Protein AF-A0A972ES94-F1 (afdb_monomer)

Structure (mmCIF, N/CA/C/O backbone):
data_AF-A0A972ES94-F1
#
_entry.id   AF-A0A972ES94-F1
#
loop_
_atom_site.group_PDB
_atom_site.id
_atom_site.type_symbol
_atom_site.label_atom_id
_atom_site.label_alt_id
_atom_site.label_comp_id
_atom_site.label_asym_id
_atom_site.label_entity_id
_atom_site.label_seq_id
_atom_site.pdbx_PDB_ins_code
_atom_site.Cartn_x
_atom_site.Cartn_y
_atom_site.Cartn_z
_atom_site.occupancy
_atom_site.B_iso_or_equiv
_atom_site.auth_seq_id
_atom_site.auth_comp_id
_atom_site.auth_asym_id
_atom_site.auth_atom_id
_atom_site.pdbx_PDB_model_num
ATOM 1 N N . MET A 1 1 ? 42.081 -30.904 17.951 1.00 58.00 1 MET A N 1
ATOM 2 C CA . MET A 1 1 ? 42.153 -30.160 19.233 1.00 58.00 1 MET A CA 1
ATOM 3 C C . MET A 1 1 ? 42.363 -28.646 19.091 1.00 58.00 1 MET A C 1
ATOM 5 O O . MET A 1 1 ? 41.935 -27.927 19.975 1.00 58.00 1 MET A O 1
ATOM 9 N N . LYS A 1 2 ? 42.920 -28.115 17.986 1.00 55.53 2 LYS A N 1
ATOM 10 C CA . LYS A 1 2 ? 43.042 -26.652 17.776 1.00 55.53 2 LYS A CA 1
ATOM 11 C C . LYS A 1 2 ? 41.685 -25.946 17.561 1.00 55.53 2 LYS A C 1
ATOM 13 O O . LYS A 1 2 ? 41.454 -24.886 18.117 1.00 55.53 2 LYS A O 1
ATOM 18 N N . LYS A 1 3 ? 40.761 -26.567 16.816 1.00 62.16 3 LYS A N 1
ATOM 19 C CA . LYS A 1 3 ? 39.427 -25.998 16.523 1.00 62.16 3 LYS A CA 1
ATOM 20 C C . LYS A 1 3 ? 38.473 -26.001 17.729 1.00 62.16 3 LYS A C 1
ATOM 22 O O . LYS A 1 3 ? 37.659 -25.100 17.846 1.00 62.16 3 LYS A O 1
ATOM 27 N N . LEU A 1 4 ? 38.635 -26.950 18.658 1.00 60.00 4 LEU A N 1
ATOM 28 C CA . LEU A 1 4 ? 37.894 -26.971 19.929 1.00 60.00 4 LEU A CA 1
ATOM 29 C C . LEU A 1 4 ? 38.381 -25.857 20.879 1.00 60.00 4 LEU A C 1
ATOM 31 O O . LEU A 1 4 ? 37.584 -25.229 21.564 1.00 60.00 4 LEU A O 1
ATOM 35 N N . PHE A 1 5 ? 39.687 -25.565 20.854 1.00 62.06 5 PHE A N 1
ATOM 36 C CA . PHE A 1 5 ? 40.304 -24.487 21.635 1.00 62.06 5 PHE A CA 1
ATOM 37 C C . PHE A 1 5 ? 39.894 -23.090 21.133 1.00 62.06 5 PHE A C 1
ATOM 39 O O . PHE A 1 5 ? 39.701 -22.178 21.926 1.00 62.06 5 PHE A O 1
ATOM 46 N N . VAL A 1 6 ? 39.696 -22.932 19.818 1.00 65.94 6 VAL A N 1
ATOM 47 C CA . VAL A 1 6 ? 39.238 -21.671 19.201 1.00 65.94 6 VAL A CA 1
ATOM 48 C C . VAL A 1 6 ? 37.769 -21.365 19.534 1.00 65.94 6 VAL A C 1
ATOM 50 O O . VAL A 1 6 ? 37.435 -20.209 19.771 1.00 65.94 6 VAL A O 1
ATOM 53 N N . VAL A 1 7 ? 36.908 -22.384 19.635 1.00 66.06 7 VAL A N 1
ATOM 54 C CA . VAL A 1 7 ? 35.495 -22.216 20.038 1.00 66.06 7 VAL A CA 1
ATOM 55 C C . VAL A 1 7 ? 35.369 -21.889 21.532 1.00 66.06 7 VAL A C 1
ATOM 57 O O . VAL A 1 7 ? 34.548 -21.059 21.911 1.00 66.06 7 VAL A O 1
ATOM 60 N N . LEU A 1 8 ? 36.233 -22.465 22.375 1.00 64.44 8 LEU A N 1
ATOM 61 C CA . LEU A 1 8 ? 36.262 -22.185 23.814 1.00 64.44 8 LEU A CA 1
ATOM 62 C C . LEU A 1 8 ? 36.805 -20.777 24.127 1.00 64.44 8 LEU A C 1
ATOM 64 O O . LEU A 1 8 ? 36.308 -20.123 25.035 1.00 64.44 8 LEU A O 1
ATOM 68 N N . ILE A 1 9 ? 37.757 -20.268 23.337 1.00 64.50 9 ILE A N 1
ATOM 69 C CA . ILE A 1 9 ? 38.274 -18.896 23.480 1.00 64.50 9 ILE A CA 1
ATOM 70 C C . ILE A 1 9 ? 37.259 -17.848 23.000 1.00 64.50 9 ILE A C 1
ATOM 72 O O . ILE A 1 9 ? 37.139 -16.799 23.626 1.00 64.50 9 ILE A O 1
ATOM 76 N N . MET A 1 10 ? 36.481 -18.118 21.946 1.00 61.97 10 MET A N 1
ATOM 77 C CA . MET A 1 10 ? 35.502 -17.141 21.452 1.00 61.97 10 MET A CA 1
ATOM 78 C C . MET A 1 10 ? 34.253 -17.021 22.351 1.00 61.97 10 MET A C 1
ATOM 80 O O . MET A 1 10 ? 33.645 -15.956 22.410 1.00 61.97 10 MET A O 1
ATOM 84 N N . GLY A 1 11 ? 33.907 -18.074 23.103 1.00 61.69 11 GLY A N 1
ATOM 85 C CA . GLY A 1 11 ? 32.801 -18.058 24.071 1.00 61.69 11 GLY A CA 1
ATOM 86 C C . GLY A 1 11 ? 33.103 -17.331 25.391 1.00 61.69 11 GLY A C 1
ATOM 87 O O . GLY A 1 11 ? 32.177 -16.872 26.050 1.00 61.69 11 GLY A O 1
ATOM 88 N N . VAL A 1 12 ? 34.380 -17.182 25.766 1.00 65.00 12 VAL A N 1
ATOM 89 C CA . VAL A 1 12 ? 34.806 -16.489 27.004 1.00 65.00 12 VAL A CA 1
ATOM 90 C C . VAL A 1 12 ? 34.897 -14.966 26.817 1.00 65.00 12 VAL A C 1
ATOM 92 O O . VAL A 1 12 ? 34.787 -14.214 27.779 1.00 65.00 12 VAL A O 1
ATOM 95 N N . ILE A 1 13 ? 35.047 -14.483 25.580 1.00 61.31 13 ILE A N 1
ATOM 96 C CA . ILE A 1 13 ? 35.189 -13.045 25.284 1.00 61.31 13 ILE A CA 1
ATOM 97 C C . ILE A 1 13 ? 33.828 -12.315 25.306 1.00 61.31 13 ILE A C 1
ATOM 99 O O . ILE A 1 13 ? 33.781 -11.109 25.527 1.00 61.31 13 ILE A O 1
ATOM 103 N N . VAL A 1 14 ? 32.708 -13.035 25.159 1.00 60.69 14 VAL A N 1
ATOM 104 C CA . VAL A 1 14 ? 31.346 -12.455 25.129 1.00 60.69 14 VAL A CA 1
ATOM 105 C C . VAL A 1 14 ? 30.764 -12.210 26.537 1.00 60.69 14 VAL A C 1
ATOM 107 O O . VAL A 1 14 ? 29.750 -11.534 26.676 1.00 60.69 14 VAL A O 1
ATOM 110 N N . SER A 1 15 ? 31.418 -12.684 27.602 1.00 59.19 15 SER A N 1
ATOM 111 C CA . SER A 1 15 ? 30.902 -12.634 28.982 1.00 59.19 15 SER A CA 1
ATOM 112 C C . SER A 1 15 ? 31.547 -11.579 29.900 1.00 59.19 15 SER A C 1
ATOM 114 O O . SER A 1 15 ? 31.202 -11.533 31.077 1.00 59.19 15 SER A O 1
ATOM 116 N N . LEU A 1 16 ? 32.439 -10.708 29.400 1.00 58.81 16 LEU A N 1
ATOM 117 C CA . LEU A 1 16 ? 33.129 -9.683 30.214 1.00 58.81 16 LEU A CA 1
ATOM 118 C C . LEU A 1 16 ? 32.730 -8.219 29.941 1.00 58.81 16 LEU A C 1
ATOM 120 O O . LEU A 1 16 ? 33.357 -7.310 30.479 1.00 58.81 16 LEU A O 1
ATOM 124 N N . THR A 1 17 ? 31.670 -7.945 29.178 1.00 66.06 17 THR A N 1
ATOM 125 C CA . THR A 1 17 ? 31.140 -6.571 29.038 1.00 66.06 17 THR A CA 1
ATOM 126 C C . THR A 1 17 ? 29.884 -6.385 29.887 1.00 66.06 17 THR A C 1
ATOM 128 O O . THR A 1 17 ? 28.803 -6.098 29.387 1.00 66.06 17 THR A O 1
ATOM 131 N N . GLY A 1 18 ? 30.043 -6.588 31.196 1.00 48.28 18 GLY A N 1
ATOM 132 C CA . GLY A 1 18 ? 29.069 -6.229 32.221 1.00 48.28 18 GLY A CA 1
ATOM 133 C C . GLY A 1 18 ? 29.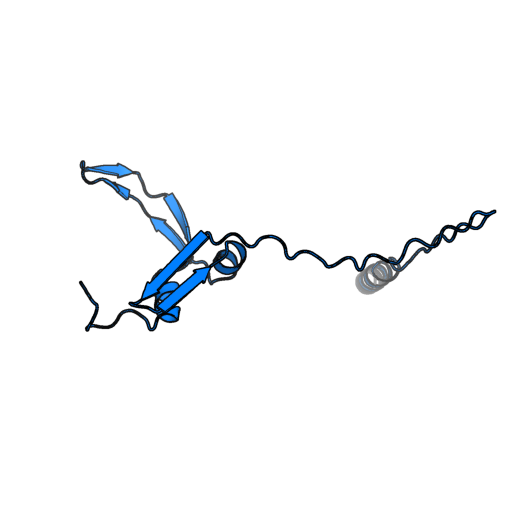689 -5.233 33.201 1.00 48.28 18 GLY A C 1
ATOM 134 O O . GLY A 1 18 ? 30.720 -5.529 33.790 1.00 48.28 18 GLY A O 1
ATOM 135 N N . CYS A 1 19 ? 29.046 -4.070 33.333 1.00 50.16 19 CYS A N 1
ATOM 136 C CA . CYS A 1 19 ? 29.159 -3.053 34.387 1.00 50.16 19 CYS A CA 1
ATOM 137 C C . CYS A 1 19 ? 30.556 -2.657 34.900 1.00 50.16 19 CYS A C 1
ATOM 139 O O . CYS A 1 19 ? 31.152 -3.346 35.722 1.00 50.16 19 CYS A O 1
ATOM 141 N N . SER A 1 20 ? 30.970 -1.424 34.588 1.00 51.44 20 SER A N 1
ATOM 142 C CA . SER A 1 20 ? 31.808 -0.654 35.512 1.00 51.44 20 SER A CA 1
ATOM 143 C C . SER A 1 20 ? 31.042 0.582 35.972 1.00 51.44 20 SER A C 1
ATOM 145 O O . SER A 1 20 ? 30.885 1.560 35.242 1.00 51.44 20 SER A O 1
ATOM 147 N N . THR A 1 21 ? 30.514 0.477 37.188 1.00 45.22 21 THR A N 1
ATOM 148 C CA . THR A 1 21 ? 30.057 1.587 38.020 1.00 45.22 21 THR A CA 1
ATOM 149 C C . THR A 1 21 ? 31.282 2.388 38.456 1.00 45.22 21 THR A C 1
ATOM 151 O O . THR A 1 21 ? 32.172 1.844 39.105 1.00 45.22 21 THR A O 1
ATOM 154 N N . ALA A 1 22 ? 31.304 3.685 38.153 1.00 47.47 22 ALA A N 1
ATOM 155 C CA . ALA A 1 22 ? 32.173 4.643 38.826 1.00 47.47 22 ALA A CA 1
ATOM 156 C C . ALA A 1 22 ? 31.298 5.541 39.709 1.00 47.47 22 ALA A C 1
ATOM 158 O O . ALA A 1 22 ? 30.634 6.455 39.227 1.00 47.47 22 ALA A O 1
ATOM 159 N N . VAL A 1 23 ? 31.272 5.222 41.005 1.00 46.19 23 VAL A N 1
ATOM 160 C CA . VAL A 1 23 ? 30.835 6.126 42.075 1.00 46.19 23 VAL A CA 1
ATOM 161 C C . VAL A 1 23 ? 31.982 7.097 42.342 1.00 46.19 23 VAL A C 1
ATOM 163 O O . VAL A 1 23 ? 33.112 6.667 42.572 1.00 46.19 23 VAL A O 1
ATOM 166 N N . GLN A 1 24 ? 31.685 8.394 42.320 1.00 53.34 24 GLN A N 1
ATOM 167 C CA . GLN A 1 24 ? 32.578 9.455 42.770 1.00 53.34 24 GLN A CA 1
ATOM 168 C C . GLN A 1 24 ? 31.920 10.162 43.965 1.00 53.34 24 GLN A C 1
ATOM 170 O O . GLN A 1 24 ? 30.933 10.873 43.806 1.00 53.34 24 GLN A O 1
ATOM 175 N N . GLU A 1 25 ? 32.458 9.926 45.163 1.00 48.03 25 GLU A N 1
ATOM 176 C CA . GLU A 1 25 ? 32.326 10.782 46.356 1.00 48.03 25 GLU A CA 1
ATOM 177 C C . GLU A 1 25 ? 33.417 11.873 46.218 1.00 48.03 25 GLU A C 1
ATOM 179 O O . GLU A 1 25 ? 34.520 11.554 45.773 1.00 48.03 25 GLU A O 1
ATOM 184 N N . ALA A 1 26 ? 33.235 13.182 46.440 1.00 59.31 26 ALA A N 1
ATOM 185 C CA . ALA A 1 26 ? 32.740 13.958 47.593 1.00 59.31 26 ALA A CA 1
ATOM 186 C C . ALA A 1 26 ? 32.954 15.483 47.257 1.00 59.31 26 ALA A C 1
ATOM 188 O O . ALA A 1 26 ? 33.637 15.740 46.260 1.00 59.31 26 ALA A O 1
ATOM 189 N N . PRO A 1 27 ? 32.617 16.520 48.073 1.00 54.66 27 PRO A N 1
ATOM 190 C CA . PRO A 1 27 ? 31.596 16.698 49.125 1.00 54.66 27 PRO A CA 1
ATOM 191 C C . PRO A 1 27 ? 30.871 18.097 49.145 1.00 54.66 27 PRO A C 1
ATOM 193 O O . PRO A 1 27 ? 31.288 19.047 48.493 1.00 54.66 27 PRO A O 1
ATOM 196 N N . VAL A 1 28 ? 29.872 18.211 50.043 1.00 44.91 28 VAL A N 1
ATOM 197 C CA . VAL A 1 28 ? 29.331 19.413 50.750 1.00 44.91 28 VAL A CA 1
ATOM 198 C C . VAL A 1 28 ? 28.254 20.303 50.080 1.00 44.91 28 VAL A C 1
ATOM 200 O O . VAL A 1 28 ? 28.529 21.098 49.193 1.00 44.91 28 VAL A O 1
ATOM 203 N N . GLU A 1 29 ? 27.048 20.175 50.663 1.00 52.91 29 GLU A N 1
ATOM 204 C CA . GLU A 1 29 ? 26.003 21.175 50.993 1.00 52.91 29 GLU A CA 1
ATOM 205 C C . GLU A 1 29 ? 25.520 22.161 49.915 1.00 52.91 29 GLU A C 1
ATOM 207 O O . GLU A 1 29 ? 26.247 23.039 49.480 1.00 52.91 29 GLU A O 1
ATOM 212 N N . VAL A 1 30 ? 24.224 22.116 49.582 1.00 47.06 30 VAL A N 1
ATOM 213 C CA . VAL A 1 30 ? 23.166 22.935 50.212 1.00 47.06 30 VAL A CA 1
ATOM 214 C C . VAL A 1 30 ? 21.812 22.309 49.848 1.00 47.06 30 VAL A C 1
ATOM 216 O O . VAL A 1 30 ? 21.554 21.958 48.700 1.00 47.06 30 VAL A O 1
ATOM 219 N N . GLN A 1 31 ? 20.951 22.140 50.849 1.00 49.38 31 GLN A N 1
ATOM 220 C CA . GLN A 1 31 ? 19.573 21.693 50.682 1.00 49.38 31 GLN A CA 1
ATOM 221 C C . GLN A 1 31 ? 18.769 22.741 49.904 1.00 49.38 31 GLN A C 1
ATOM 223 O O . GLN A 1 31 ? 18.720 23.910 50.280 1.00 49.38 31 GLN A O 1
ATOM 228 N N . THR A 1 32 ? 18.079 22.322 48.852 1.00 46.75 32 THR A N 1
ATOM 229 C CA . THR A 1 32 ? 16.855 22.980 48.388 1.00 46.75 32 THR A CA 1
ATOM 230 C C . THR A 1 32 ? 15.932 21.868 47.911 1.00 46.75 32 THR A C 1
ATOM 232 O O . THR A 1 32 ? 16.159 21.264 46.866 1.00 46.75 32 THR A O 1
ATOM 235 N N . GLU A 1 33 ? 14.940 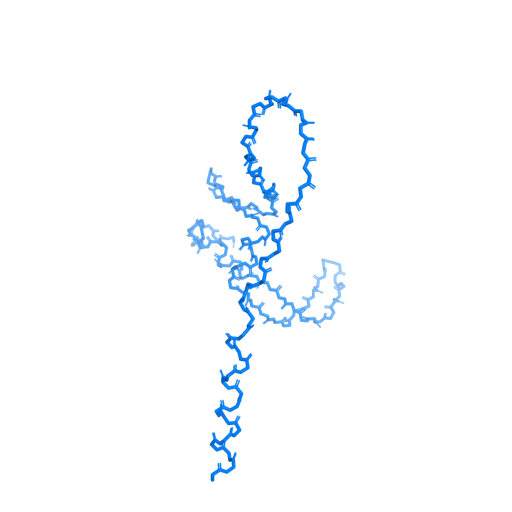21.541 48.738 1.00 55.50 33 GLU A N 1
ATOM 236 C CA . GLU A 1 33 ? 13.825 20.673 48.371 1.00 55.50 33 GLU A CA 1
ATOM 237 C C . GLU A 1 33 ? 13.064 21.334 47.215 1.00 55.50 33 GLU A C 1
ATOM 239 O O . GLU A 1 33 ? 12.282 22.263 47.412 1.00 55.50 33 GLU A O 1
ATOM 244 N N . VAL A 1 34 ? 13.319 20.873 45.993 1.00 54.38 34 VAL A N 1
ATOM 245 C CA . VAL A 1 34 ? 12.431 21.086 44.851 1.00 54.38 34 VAL A CA 1
ATOM 246 C C . VAL A 1 34 ? 11.695 19.762 44.658 1.00 54.38 34 VAL A C 1
ATOM 248 O O . VAL A 1 34 ? 12.361 18.737 44.483 1.00 54.38 34 VAL A O 1
ATOM 251 N N . PRO A 1 35 ? 10.354 19.730 44.769 1.00 53.09 35 PRO A N 1
ATOM 252 C CA . PRO A 1 35 ? 9.582 18.508 44.609 1.00 53.09 35 PRO A CA 1
ATOM 253 C C . PRO A 1 35 ? 9.944 17.813 43.301 1.00 53.09 35 PRO A C 1
ATOM 255 O O . PRO A 1 35 ? 10.027 18.457 42.258 1.00 53.09 35 PRO A O 1
ATOM 258 N N . ALA A 1 36 ? 10.159 16.501 43.385 1.00 48.78 36 ALA A N 1
ATOM 259 C CA . ALA A 1 36 ? 10.377 15.628 42.248 1.00 48.78 36 ALA A CA 1
ATOM 260 C C . ALA A 1 36 ? 9.247 15.813 41.223 1.00 48.78 36 ALA A C 1
ATOM 262 O O . ALA A 1 36 ? 8.145 15.288 41.391 1.00 48.78 36 ALA A O 1
ATOM 263 N N . GLU A 1 37 ? 9.530 16.564 40.160 1.00 52.84 37 GLU A N 1
ATOM 264 C CA . GLU A 1 37 ? 8.764 16.485 38.929 1.00 52.84 37 GLU A CA 1
ATOM 265 C C . GLU A 1 37 ? 8.908 15.059 38.410 1.00 52.84 37 GLU A C 1
ATOM 267 O O . GLU A 1 37 ? 9.972 14.611 37.978 1.00 52.84 37 GLU A O 1
ATOM 272 N N . VAL A 1 38 ? 7.801 14.331 38.511 1.00 46.56 38 VAL A N 1
ATOM 273 C CA . VAL A 1 38 ? 7.539 13.117 37.758 1.00 46.56 38 VAL A CA 1
ATOM 274 C C . VAL A 1 38 ? 7.845 13.451 36.301 1.00 46.56 38 VAL A C 1
ATOM 276 O O . VAL A 1 38 ? 7.098 14.201 35.671 1.00 46.56 38 VAL A O 1
ATOM 279 N N . GLN A 1 39 ? 8.949 12.923 35.769 1.00 48.50 39 GLN A N 1
ATOM 280 C CA . GLN A 1 39 ? 9.161 12.862 34.329 1.00 48.50 39 GLN A CA 1
ATOM 281 C C . GLN A 1 39 ? 8.066 11.954 33.774 1.00 48.50 39 GLN A C 1
ATOM 283 O O . GLN A 1 39 ? 8.212 10.742 33.671 1.00 48.50 39 GLN A O 1
ATOM 288 N N . THR A 1 40 ? 6.920 12.566 33.498 1.00 47.94 40 THR A N 1
ATOM 289 C CA . THR A 1 40 ? 5.917 12.011 32.612 1.00 47.94 40 THR A CA 1
ATOM 290 C C . THR A 1 40 ? 6.575 12.035 31.248 1.00 47.94 40 THR A C 1
ATOM 292 O O . THR A 1 40 ? 6.765 13.096 30.656 1.00 47.94 40 THR A O 1
ATOM 295 N N . GLU A 1 41 ? 7.014 10.866 30.804 1.00 54.31 41 GLU A N 1
ATOM 296 C CA . GLU A 1 41 ? 7.401 10.602 29.427 1.00 54.31 41 GLU A CA 1
ATOM 297 C C . GLU A 1 41 ? 6.209 11.017 28.562 1.00 54.31 41 GLU A C 1
ATOM 299 O O . GLU A 1 41 ? 5.192 10.331 28.482 1.00 54.31 41 GLU A O 1
ATOM 304 N N . VAL A 1 42 ? 6.294 12.226 28.005 1.00 53.31 42 VAL A N 1
ATOM 305 C CA . VAL A 1 42 ? 5.346 12.713 27.012 1.00 53.31 42 VAL A CA 1
ATOM 306 C C . VAL A 1 42 ? 5.458 11.725 25.855 1.00 53.31 42 VAL A C 1
ATOM 308 O O . VAL A 1 42 ? 6.551 11.609 25.290 1.00 53.31 42 VAL A O 1
ATOM 311 N N . PRO A 1 43 ? 4.397 10.968 25.523 1.00 51.59 43 PRO A N 1
ATOM 312 C CA . PRO A 1 43 ? 4.476 10.029 24.424 1.00 51.59 43 PRO A CA 1
ATOM 313 C C . PRO A 1 43 ? 4.856 10.829 23.185 1.00 51.59 43 PRO A C 1
ATOM 315 O O . PRO A 1 43 ? 4.271 11.883 22.917 1.00 51.59 43 PRO A O 1
ATOM 318 N N . ALA A 1 44 ? 5.883 10.356 22.475 1.00 59.44 44 ALA A N 1
ATOM 319 C CA . ALA A 1 44 ? 6.273 10.900 21.188 1.00 59.44 44 ALA A CA 1
ATOM 320 C C . ALA A 1 44 ? 4.999 11.099 20.362 1.00 59.44 44 ALA A C 1
ATOM 322 O O . ALA A 1 44 ? 4.219 10.158 20.199 1.00 59.44 44 ALA A O 1
ATOM 323 N N . VAL A 1 45 ? 4.760 12.341 19.935 1.00 56.16 45 VAL A N 1
ATOM 324 C CA . VAL A 1 45 ? 3.589 12.715 19.144 1.00 56.16 45 VAL A CA 1
ATOM 325 C C . VAL A 1 45 ? 3.565 11.796 17.931 1.00 56.16 45 VAL A C 1
ATOM 327 O O . VAL A 1 45 ? 4.388 11.906 17.025 1.00 56.16 45 VAL A O 1
ATOM 330 N N . THR A 1 46 ? 2.665 10.826 17.966 1.00 69.12 46 THR A N 1
ATOM 331 C CA . THR A 1 46 ? 2.493 9.842 16.912 1.00 69.12 46 THR A CA 1
ATOM 332 C C . THR A 1 46 ? 1.583 10.483 15.879 1.00 69.12 46 THR A C 1
ATOM 334 O O . THR A 1 46 ? 0.364 10.350 15.920 1.00 69.12 46 THR A O 1
ATOM 337 N N . GLU A 1 47 ? 2.186 11.287 15.003 1.00 89.94 47 GLU A N 1
ATOM 338 C CA . GLU A 1 47 ? 1.481 11.932 13.899 1.00 89.94 47 GLU A CA 1
ATOM 339 C C . GLU A 1 47 ? 0.781 10.864 13.046 1.00 89.94 47 GLU A C 1
ATOM 341 O O . GLU A 1 47 ? 1.385 9.869 12.628 1.00 89.94 47 GLU A O 1
ATOM 346 N N . THR A 1 48 ? -0.517 11.063 12.826 1.00 94.06 48 THR A N 1
ATOM 347 C CA . THR A 1 48 ? -1.298 10.241 11.902 1.00 94.06 48 THR A CA 1
ATOM 348 C C . THR A 1 48 ? -0.872 10.573 10.482 1.00 94.06 48 THR A C 1
ATOM 350 O O . THR A 1 48 ? -0.830 11.737 10.099 1.00 94.06 48 THR A O 1
ATOM 353 N N . VAL A 1 49 ? -0.592 9.542 9.690 1.00 95.88 49 VAL A N 1
ATOM 354 C CA . VAL A 1 49 ? -0.148 9.689 8.295 1.00 95.88 49 VAL A CA 1
ATOM 355 C C . VAL A 1 49 ? -1.082 9.010 7.295 1.00 95.88 49 VAL A C 1
ATOM 357 O O . VAL A 1 49 ? -0.958 9.240 6.094 1.00 95.88 49 VAL A O 1
ATOM 360 N N . LEU A 1 50 ? -2.000 8.167 7.772 1.00 96.00 50 LEU A N 1
ATOM 361 C CA . LEU A 1 50 ? -3.027 7.523 6.961 1.00 96.00 50 LEU A CA 1
ATOM 362 C C . LEU A 1 50 ? -4.299 7.320 7.789 1.00 96.00 50 LEU A C 1
ATOM 364 O O . LEU A 1 50 ? -4.234 6.893 8.941 1.00 96.00 50 LEU A O 1
ATOM 368 N N . GLU A 1 51 ? -5.439 7.570 7.156 1.00 95.81 51 GLU A N 1
ATOM 369 C CA . GLU A 1 51 ? -6.774 7.302 7.686 1.00 95.81 51 GLU A CA 1
ATOM 370 C C . GLU A 1 51 ? -7.478 6.299 6.767 1.00 95.81 51 GLU A C 1
ATOM 372 O O . GLU A 1 51 ? -7.520 6.493 5.549 1.00 95.81 51 GLU A O 1
ATOM 377 N N . LEU A 1 52 ? -8.025 5.226 7.337 1.00 94.69 52 LEU A N 1
ATOM 378 C CA . LEU A 1 52 ? -8.944 4.322 6.650 1.00 94.69 52 LEU A CA 1
ATOM 379 C C . LEU A 1 52 ? -10.360 4.641 7.109 1.00 94.69 52 LEU A C 1
ATOM 381 O O . LEU A 1 52 ? -10.627 4.620 8.306 1.00 94.69 52 LEU A O 1
ATOM 385 N N . VAL A 1 53 ? -11.255 4.927 6.166 1.00 93.06 53 VAL A N 1
ATOM 386 C CA . VAL A 1 53 ? -12.627 5.357 6.458 1.00 93.06 53 VAL A CA 1
ATOM 387 C C . VAL A 1 53 ? -13.622 4.388 5.831 1.00 93.06 53 VAL A C 1
ATOM 389 O O . VAL A 1 53 ? -13.583 4.150 4.622 1.00 93.06 53 VAL A O 1
ATOM 392 N N . LYS A 1 54 ? -14.553 3.879 6.642 1.00 90.62 54 LYS A N 1
ATOM 393 C CA . LYS A 1 54 ? -15.711 3.087 6.216 1.00 90.62 54 LYS A CA 1
ATOM 394 C C . LYS A 1 54 ? -16.973 3.604 6.900 1.00 90.62 54 LYS A C 1
ATOM 396 O O . LYS A 1 54 ? -17.284 3.246 8.033 1.00 90.62 54 LYS A O 1
ATOM 401 N N . GLY A 1 55 ? -17.735 4.434 6.190 1.00 89.56 55 GLY A N 1
ATOM 402 C CA . GLY A 1 55 ? -18.881 5.117 6.793 1.00 89.56 55 GLY A CA 1
ATOM 403 C C . GLY A 1 55 ? -18.423 5.960 7.986 1.00 89.56 55 GLY A C 1
ATOM 404 O O . GLY A 1 55 ? -17.579 6.834 7.813 1.00 89.56 55 GLY A O 1
ATOM 405 N N . ASP A 1 56 ? -18.947 5.659 9.174 1.00 91.75 56 ASP A N 1
ATOM 406 C CA . ASP A 1 56 ? -18.583 6.335 10.428 1.00 91.75 56 ASP A CA 1
ATOM 407 C C . ASP A 1 56 ? -17.366 5.702 11.141 1.00 91.75 56 ASP A C 1
ATOM 409 O O . ASP A 1 56 ? -16.891 6.230 12.147 1.00 91.75 56 ASP A O 1
ATOM 413 N N . GLU A 1 57 ? -16.857 4.567 10.652 1.00 91.56 57 GLU A N 1
ATOM 414 C CA . GLU A 1 57 ? -15.671 3.900 11.194 1.00 91.56 57 GLU A CA 1
ATOM 415 C C . GLU A 1 57 ? -14.395 4.512 10.603 1.00 91.56 57 GLU A C 1
ATOM 417 O O . GLU A 1 57 ? -14.244 4.588 9.381 1.00 91.56 57 GLU A O 1
ATOM 422 N N . ILE A 1 58 ? -13.472 4.941 11.473 1.00 94.75 58 ILE A N 1
ATOM 423 C CA . ILE A 1 58 ? -12.183 5.520 11.079 1.00 94.75 58 ILE A CA 1
ATOM 424 C C . ILE A 1 58 ? -11.050 4.830 11.843 1.00 94.75 58 ILE A C 1
ATOM 426 O O . ILE A 1 58 ? -11.057 4.795 13.075 1.00 94.75 58 ILE A O 1
ATOM 430 N N . ILE A 1 59 ? -10.056 4.324 11.110 1.00 94.56 59 ILE A N 1
ATOM 431 C CA . ILE A 1 59 ? -8.818 3.753 11.656 1.00 94.56 59 ILE A CA 1
ATOM 432 C C . ILE A 1 59 ? -7.645 4.655 11.276 1.00 94.56 59 ILE A C 1
ATOM 434 O O . ILE A 1 59 ? -7.436 4.969 10.105 1.00 94.56 59 ILE A O 1
ATOM 438 N N . TYR A 1 60 ? -6.861 5.044 12.276 1.00 95.44 60 TYR A N 1
ATOM 439 C CA . TYR A 1 60 ? -5.705 5.922 12.127 1.00 95.44 60 TYR A CA 1
ATOM 440 C C . TYR A 1 60 ? -4.412 5.117 12.188 1.00 95.44 60 TYR A C 1
ATOM 442 O O . TYR A 1 60 ? -4.212 4.334 13.116 1.00 95.44 60 TYR A O 1
ATOM 450 N N . PHE A 1 61 ? -3.514 5.354 11.236 1.00 95.88 61 PHE A N 1
ATOM 451 C CA . PHE A 1 61 ? -2.183 4.766 11.233 1.00 95.88 61 PHE A CA 1
ATOM 452 C C . PHE A 1 61 ? -1.101 5.824 11.401 1.00 95.88 61 PHE A C 1
ATOM 454 O O . PHE A 1 61 ? -1.075 6.853 10.719 1.00 95.88 61 PHE A O 1
ATOM 461 N N . THR A 1 62 ? -0.141 5.505 12.261 1.00 96.31 62 THR A N 1
ATOM 462 C CA . THR A 1 62 ? 1.158 6.168 12.333 1.00 96.31 62 THR A CA 1
ATOM 463 C C . THR A 1 62 ? 2.114 5.546 11.321 1.00 96.31 62 THR A C 1
ATOM 465 O O . THR A 1 62 ? 1.901 4.445 10.800 1.00 96.31 62 THR A O 1
ATOM 468 N N . MET A 1 63 ? 3.229 6.224 11.057 1.00 94.81 63 MET A N 1
ATOM 469 C CA . MET A 1 63 ? 4.222 5.689 10.129 1.00 94.81 63 MET A CA 1
ATOM 470 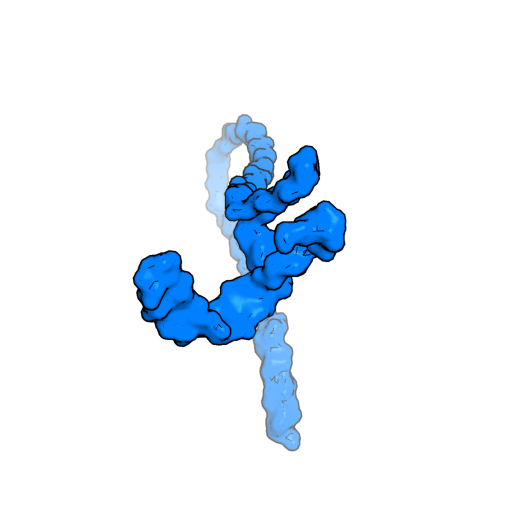C C . MET A 1 63 ? 4.946 4.445 10.655 1.00 94.81 63 MET A C 1
ATOM 472 O O . MET A 1 63 ? 5.303 3.566 9.871 1.00 94.81 63 MET A O 1
ATOM 476 N N . ASP A 1 64 ? 5.105 4.320 11.970 1.00 95.00 64 ASP A N 1
ATOM 477 C CA . ASP A 1 64 ? 5.695 3.121 12.567 1.00 95.00 64 ASP A CA 1
ATOM 478 C C . ASP A 1 64 ? 4.753 1.918 12.466 1.00 95.00 64 ASP A C 1
ATOM 480 O O . ASP A 1 64 ? 5.205 0.810 12.176 1.00 95.00 64 ASP A O 1
ATOM 484 N N . GLN A 1 65 ? 3.441 2.139 12.608 1.00 95.38 65 GLN A N 1
ATOM 485 C CA . GLN A 1 65 ? 2.439 1.098 12.381 1.00 95.38 65 GLN A CA 1
ATOM 486 C C . GLN A 1 65 ? 2.414 0.660 10.914 1.00 95.38 65 GLN A C 1
ATOM 488 O O . GLN A 1 65 ? 2.406 -0.532 10.639 1.00 95.38 65 GLN A O 1
ATOM 493 N N . LEU A 1 66 ? 2.486 1.584 9.951 1.00 95.56 66 LEU A N 1
ATOM 494 C CA . LEU A 1 66 ? 2.519 1.194 8.534 1.00 95.56 66 LEU A CA 1
ATOM 495 C C . LEU A 1 66 ? 3.774 0.405 8.160 1.00 95.56 66 LEU A C 1
ATOM 497 O O . LEU A 1 66 ? 3.707 -0.510 7.344 1.00 95.56 66 LEU A O 1
ATOM 501 N N . LYS A 1 67 ? 4.921 0.732 8.760 1.00 95.19 67 LYS A N 1
ATOM 502 C CA . LYS A 1 67 ? 6.176 0.005 8.527 1.00 95.19 67 LYS A CA 1
ATOM 503 C C . LYS A 1 67 ? 6.217 -1.371 9.186 1.00 95.19 67 LYS A C 1
ATOM 505 O O . LYS A 1 67 ? 7.028 -2.193 8.764 1.00 95.19 67 LYS A O 1
ATOM 510 N N . SER A 1 68 ? 5.405 -1.612 10.215 1.00 96.56 68 SER A N 1
ATOM 511 C CA . SER A 1 68 ? 5.332 -2.918 10.874 1.00 96.56 68 SER A CA 1
ATOM 512 C C . SER A 1 68 ? 4.448 -3.917 10.120 1.00 96.56 68 SER A C 1
ATOM 514 O O . SER A 1 68 ? 4.584 -5.123 10.332 1.00 96.56 68 SER A O 1
ATOM 516 N N . LEU A 1 69 ? 3.588 -3.439 9.211 1.00 97.00 69 LEU A N 1
ATOM 517 C CA . LEU A 1 69 ? 2.764 -4.289 8.355 1.00 97.00 69 LEU A CA 1
ATOM 518 C C . LEU A 1 69 ? 3.605 -5.064 7.320 1.00 97.00 69 LEU A C 1
ATOM 520 O O . LEU A 1 69 ? 4.687 -4.614 6.923 1.00 97.00 69 LEU A O 1
ATOM 524 N N . PRO A 1 70 ? 3.114 -6.221 6.829 1.00 97.38 70 PRO A N 1
ATOM 525 C CA . PRO A 1 70 ? 3.808 -7.007 5.815 1.00 97.38 70 PRO A CA 1
ATOM 526 C C . PRO A 1 70 ? 4.064 -6.202 4.535 1.00 97.38 70 PRO A C 1
ATOM 528 O O . PRO A 1 70 ? 3.136 -5.815 3.822 1.00 97.38 70 PRO A O 1
ATOM 531 N N . ALA A 1 71 ? 5.342 -5.978 4.227 1.00 97.31 71 ALA A N 1
ATOM 532 C CA . ALA A 1 71 ? 5.751 -5.297 3.008 1.00 97.31 71 ALA A CA 1
ATOM 533 C C . ALA A 1 71 ? 5.957 -6.290 1.856 1.00 97.31 71 ALA A C 1
ATOM 535 O O . ALA A 1 71 ? 6.607 -7.324 2.013 1.00 97.31 71 ALA A O 1
ATOM 536 N N . VAL A 1 72 ? 5.465 -5.925 0.678 1.00 97.69 72 VAL A N 1
ATOM 537 C CA . VAL A 1 72 ? 5.693 -6.609 -0.594 1.00 97.69 72 VAL A CA 1
ATOM 538 C C . VAL A 1 72 ? 6.546 -5.742 -1.511 1.00 97.69 72 VAL A C 1
ATOM 540 O O . VAL A 1 72 ? 6.539 -4.513 -1.407 1.00 97.69 72 VAL A O 1
ATOM 543 N N . GLU A 1 73 ? 7.281 -6.381 -2.418 1.00 97.94 73 GLU A N 1
ATOM 544 C CA . GLU A 1 73 ? 8.128 -5.707 -3.400 1.00 97.94 73 GLU A CA 1
ATOM 545 C C . GLU A 1 73 ? 7.824 -6.196 -4.818 1.00 97.94 73 GLU A C 1
ATOM 547 O O . GLU A 1 73 ? 7.537 -7.375 -5.027 1.00 97.94 73 GLU A O 1
ATOM 552 N N . GLY A 1 74 ? 7.904 -5.302 -5.804 1.00 97.06 74 GLY A N 1
ATOM 553 C CA . GLY A 1 74 ? 7.648 -5.645 -7.201 1.00 97.06 74 GLY A CA 1
ATOM 554 C C . GLY A 1 74 ? 7.997 -4.530 -8.181 1.00 97.06 74 GLY A C 1
ATOM 555 O O . GLY A 1 74 ? 8.172 -3.376 -7.794 1.00 97.06 74 GLY A O 1
ATOM 556 N N . LEU A 1 75 ? 8.096 -4.880 -9.465 1.00 97.94 75 LEU A N 1
ATOM 557 C CA . LEU A 1 75 ? 8.284 -3.908 -10.540 1.00 97.94 75 LEU A CA 1
ATOM 558 C C . LEU A 1 75 ? 6.938 -3.311 -10.954 1.00 97.94 75 LEU A C 1
ATOM 560 O O . LEU A 1 75 ? 6.024 -4.049 -11.319 1.00 97.94 75 LEU A O 1
ATOM 564 N N . ALA A 1 76 ? 6.837 -1.985 -10.965 1.00 96.31 76 ALA A N 1
ATOM 565 C CA . ALA A 1 76 ? 5.666 -1.281 -11.480 1.00 96.31 76 ALA A CA 1
ATOM 566 C C . ALA A 1 76 ? 6.078 -0.023 -12.247 1.00 96.31 76 ALA A C 1
ATOM 568 O O . ALA A 1 76 ? 7.055 0.636 -11.901 1.00 96.31 76 ALA A O 1
ATOM 569 N N . GLY A 1 77 ? 5.344 0.279 -13.318 1.00 96.44 77 GLY A N 1
ATOM 570 C CA . GLY A 1 77 ? 5.453 1.521 -14.086 1.00 96.44 77 GLY A CA 1
ATOM 571 C C . GLY A 1 77 ? 4.158 2.324 -13.989 1.00 96.44 77 GLY A C 1
ATOM 572 O O . GLY A 1 77 ? 3.152 1.832 -13.483 1.00 96.44 77 GLY A O 1
ATOM 573 N N . ILE A 1 78 ? 4.175 3.562 -14.482 1.00 97.12 78 ILE A N 1
ATOM 574 C CA . ILE A 1 78 ? 3.023 4.472 -14.391 1.00 97.12 78 ILE A CA 1
ATOM 575 C C . ILE A 1 78 ? 2.707 5.021 -15.781 1.00 97.12 78 ILE A C 1
ATOM 577 O O . ILE A 1 78 ? 3.601 5.507 -16.473 1.00 97.12 78 ILE A O 1
ATOM 581 N N . MET A 1 79 ? 1.433 4.981 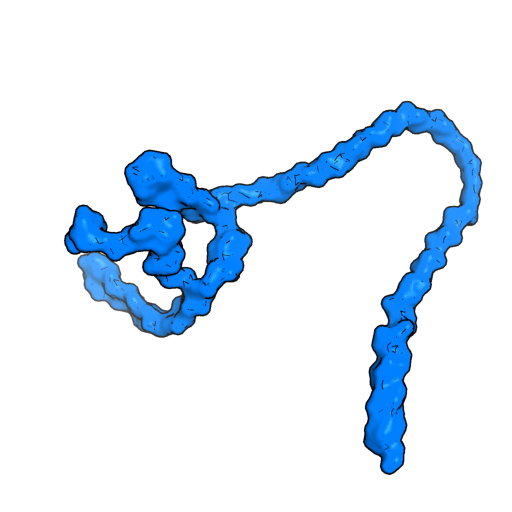-16.172 1.00 97.25 79 MET A N 1
ATOM 582 C CA . MET A 1 79 ? 0.900 5.714 -17.322 1.00 97.25 79 MET A CA 1
ATOM 583 C C . MET A 1 79 ? 0.031 6.859 -16.799 1.00 97.25 79 MET A C 1
ATOM 585 O O . MET A 1 79 ? -0.922 6.622 -16.061 1.00 97.25 79 MET A O 1
ATOM 589 N N . SER A 1 80 ? 0.361 8.102 -17.152 1.00 96.69 80 SER A N 1
ATOM 590 C CA . SER A 1 80 ? -0.493 9.247 -16.816 1.00 96.69 80 SER A CA 1
ATOM 591 C C . SER A 1 80 ? -1.735 9.298 -17.710 1.00 96.69 80 SER A C 1
ATOM 593 O O . SER A 1 80 ? -1.755 8.736 -18.805 1.00 96.69 80 SER A O 1
ATOM 595 N N . SER A 1 81 ? -2.739 10.080 -17.309 1.00 96.88 81 SER A N 1
ATOM 596 C CA . SER A 1 81 ? -3.916 1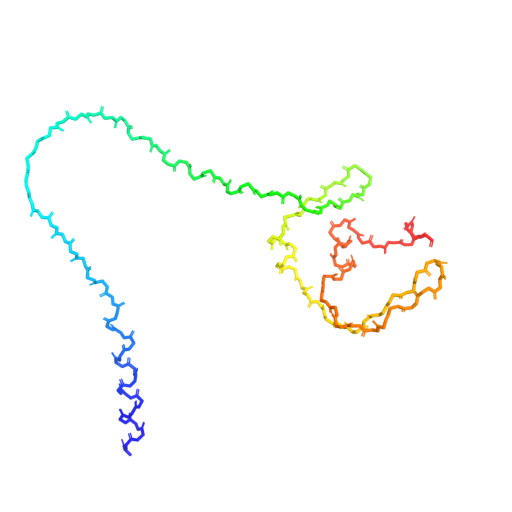0.380 -18.142 1.00 96.88 81 SER A CA 1
ATOM 597 C C . SER A 1 81 ? -3.572 11.034 -19.489 1.00 96.88 81 SER A C 1
ATOM 599 O O . SER A 1 81 ? -4.333 10.924 -20.444 1.00 96.88 81 SER A O 1
ATOM 601 N N . THR A 1 82 ? -2.411 11.687 -19.590 1.00 97.25 82 THR A N 1
ATOM 602 C CA . THR A 1 82 ? -1.882 12.276 -20.832 1.00 97.25 82 THR A CA 1
ATOM 603 C C . THR A 1 82 ? -1.083 11.290 -21.694 1.00 97.25 82 THR A C 1
ATOM 605 O O . THR A 1 82 ? -0.513 11.690 -22.705 1.00 97.25 82 THR A O 1
ATOM 608 N N . GLY A 1 83 ? -1.001 10.015 -21.301 1.00 96.69 83 GLY A N 1
ATOM 609 C CA . GLY A 1 83 ? -0.283 8.969 -22.034 1.00 96.69 83 GLY A CA 1
ATOM 610 C C . GLY A 1 83 ? 1.234 8.960 -21.825 1.00 96.69 83 GLY A C 1
ATOM 611 O O . GLY A 1 83 ? 1.939 8.208 -22.497 1.00 96.69 83 GLY A O 1
ATOM 612 N N . LYS A 1 84 ? 1.771 9.765 -20.896 1.00 97.62 84 LYS A N 1
ATOM 61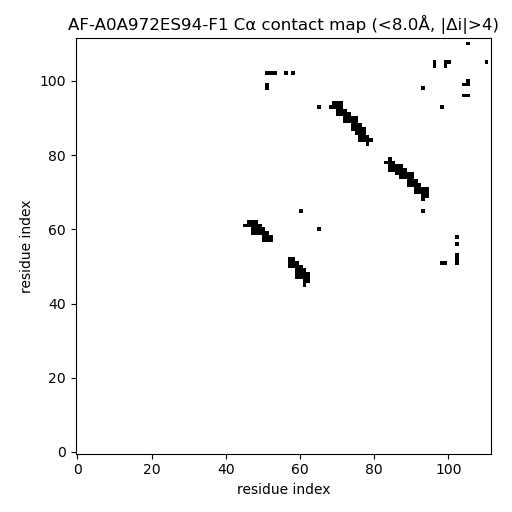3 C CA . LYS A 1 84 ? 3.198 9.715 -20.551 1.00 97.62 84 LYS A CA 1
ATOM 614 C C . LYS A 1 84 ? 3.486 8.421 -19.792 1.00 97.62 84 LYS A C 1
ATOM 616 O O . LYS A 1 84 ? 2.878 8.168 -18.754 1.00 97.62 84 LYS A O 1
ATOM 621 N N . ILE A 1 85 ? 4.453 7.651 -20.290 1.00 97.75 85 ILE A N 1
ATOM 622 C CA . ILE A 1 85 ? 4.913 6.407 -19.667 1.00 97.75 85 ILE A CA 1
ATOM 623 C C . ILE A 1 85 ? 6.157 6.670 -18.823 1.00 97.75 85 ILE A C 1
ATOM 625 O O . ILE A 1 85 ? 7.168 7.164 -19.323 1.00 97.75 85 ILE A O 1
ATOM 629 N N . THR A 1 86 ? 6.085 6.294 -17.551 1.00 97.31 86 THR A N 1
ATOM 630 C CA . THR A 1 86 ? 7.230 6.162 -16.651 1.00 97.31 86 THR A CA 1
ATOM 631 C C . THR A 1 86 ? 7.613 4.687 -16.593 1.00 97.31 86 THR A C 1
ATOM 633 O O . THR A 1 86 ? 6.770 3.840 -16.286 1.00 97.31 86 THR A O 1
ATOM 636 N N . ALA A 1 87 ? 8.870 4.386 -16.927 1.00 97.69 87 ALA A N 1
ATOM 637 C CA . ALA A 1 87 ? 9.378 3.018 -16.987 1.00 97.69 87 ALA A CA 1
ATOM 638 C C . ALA A 1 87 ? 9.238 2.289 -15.636 1.00 97.69 87 ALA A C 1
ATOM 640 O O . ALA A 1 87 ? 9.272 2.949 -14.594 1.00 97.69 87 ALA A O 1
ATOM 641 N N . PRO A 1 88 ? 9.115 0.948 -15.644 1.00 97.50 88 PRO A N 1
ATOM 642 C CA . PRO A 1 88 ? 9.023 0.187 -14.412 1.00 97.50 88 PRO A CA 1
ATOM 643 C C . PRO A 1 88 ? 10.231 0.386 -13.494 1.00 97.50 88 PRO A C 1
ATOM 645 O O . PRO A 1 88 ? 11.376 0.299 -13.939 1.00 97.50 88 PRO A O 1
ATOM 648 N N . ALA A 1 89 ? 9.962 0.606 -12.212 1.00 97.75 89 ALA A N 1
ATOM 649 C CA . ALA A 1 89 ? 10.950 0.655 -11.143 1.00 97.75 89 ALA A CA 1
ATOM 650 C C . ALA A 1 89 ? 10.566 -0.324 -10.028 1.00 97.75 89 ALA A C 1
ATOM 652 O O . ALA A 1 89 ? 9.432 -0.801 -9.970 1.00 97.75 89 ALA A O 1
ATOM 653 N N . GLN A 1 90 ? 11.516 -0.640 -9.148 1.00 98.00 90 GLN A N 1
ATOM 654 C CA . GLN A 1 90 ? 11.232 -1.442 -7.962 1.00 98.00 90 GLN A CA 1
ATOM 655 C C . GLN A 1 90 ? 10.421 -0.601 -6.968 1.00 98.00 90 GLN A C 1
ATOM 657 O O . GLN A 1 90 ? 10.852 0.481 -6.570 1.00 98.00 90 GLN A O 1
ATOM 662 N N . HIS A 1 91 ? 9.273 -1.117 -6.545 1.00 97.25 91 HIS A N 1
ATOM 663 C CA . HIS A 1 91 ? 8.422 -0.533 -5.517 1.00 97.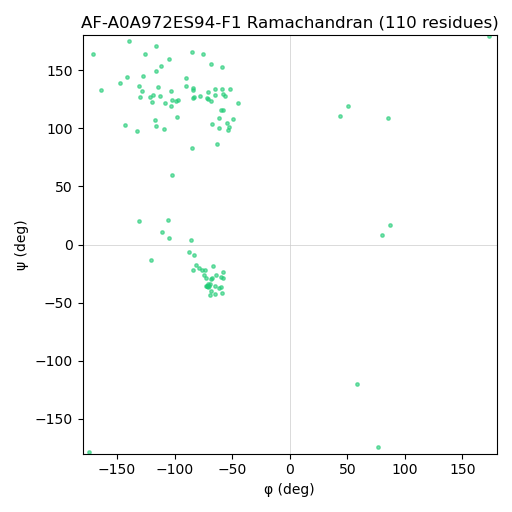25 91 HIS A CA 1
ATOM 664 C C . HIS A 1 91 ? 8.329 -1.464 -4.312 1.00 97.25 91 HIS A C 1
ATOM 666 O O . HIS A 1 91 ? 8.383 -2.684 -4.458 1.00 97.25 91 HIS A O 1
ATOM 672 N N . LYS A 1 92 ? 8.167 -0.867 -3.130 1.00 97.25 92 LYS A N 1
ATOM 673 C CA . LYS A 1 92 ? 7.931 -1.548 -1.858 1.00 97.25 92 LYS A CA 1
ATOM 674 C C . LYS A 1 92 ? 6.749 -0.899 -1.157 1.00 97.25 92 LYS A C 1
ATOM 676 O O . LYS A 1 92 ? 6.684 0.327 -1.105 1.00 97.25 92 LYS A O 1
ATOM 681 N N . GLY A 1 93 ? 5.853 -1.698 -0.596 1.00 96.69 93 GLY A N 1
ATOM 682 C CA . GLY A 1 93 ? 4.709 -1.175 0.143 1.00 96.69 93 GLY A CA 1
ATOM 683 C C . GLY A 1 93 ? 3.884 -2.261 0.813 1.00 96.69 93 GLY A C 1
ATOM 684 O O . GLY A 1 93 ? 4.218 -3.438 0.731 1.00 96.69 93 GLY A O 1
ATOM 685 N N . VAL A 1 94 ? 2.809 -1.849 1.473 1.00 97.50 94 VAL A N 1
ATOM 686 C CA . VAL A 1 94 ? 1.795 -2.743 2.045 1.00 97.50 94 VAL A CA 1
ATOM 687 C C . VAL A 1 94 ? 0.718 -2.986 0.988 1.00 97.50 94 VAL A C 1
ATOM 689 O O . VAL A 1 94 ? 0.389 -2.080 0.219 1.00 97.50 94 VAL A O 1
ATOM 692 N N . LEU A 1 95 ? 0.176 -4.203 0.921 1.00 96.06 95 LEU A N 1
ATOM 693 C CA . LEU A 1 95 ? -0.952 -4.488 0.033 1.00 96.06 95 LEU A CA 1
ATOM 694 C C . LEU A 1 95 ? -2.187 -3.698 0.478 1.00 96.06 95 LEU A C 1
ATOM 696 O O . LEU A 1 95 ? -2.543 -3.710 1.653 1.00 96.06 95 LEU A O 1
ATOM 700 N N . LEU A 1 96 ? -2.883 -3.065 -0.471 1.00 94.50 96 LEU A N 1
ATOM 701 C CA . LEU A 1 96 ? -4.122 -2.342 -0.164 1.00 94.50 96 LEU A CA 1
ATOM 702 C C . LEU A 1 96 ? -5.181 -3.262 0.446 1.00 94.50 96 LEU A C 1
ATOM 704 O O . LEU A 1 96 ? -5.877 -2.848 1.359 1.00 94.50 96 LEU A O 1
ATOM 708 N N . THR A 1 97 ? -5.262 -4.517 0.000 1.00 94.06 97 THR A N 1
ATOM 709 C CA . THR A 1 97 ? -6.178 -5.507 0.583 1.00 94.06 97 THR A CA 1
ATOM 710 C C . THR A 1 97 ? -5.905 -5.726 2.067 1.00 94.06 97 THR A C 1
ATOM 712 O O . THR A 1 97 ? -6.843 -5.714 2.844 1.00 94.06 97 THR A O 1
ATOM 715 N N . THR A 1 98 ? -4.634 -5.801 2.479 1.00 95.19 98 THR A N 1
ATOM 716 C CA . THR A 1 98 ? 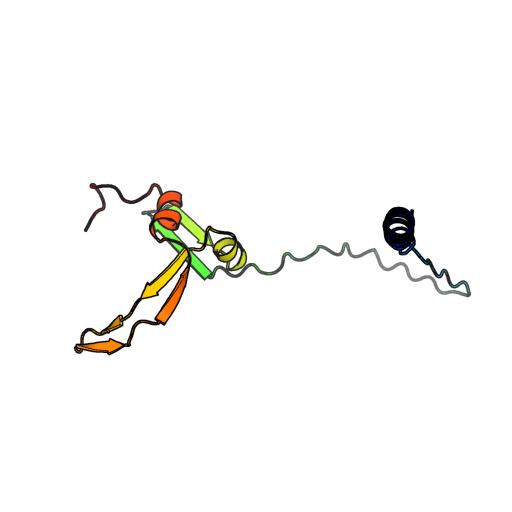-4.260 -5.926 3.898 1.00 95.19 98 THR A CA 1
ATOM 717 C C . THR A 1 98 ? -4.731 -4.734 4.723 1.00 95.19 98 THR A C 1
ATOM 719 O O . THR A 1 98 ? -5.157 -4.917 5.853 1.00 95.19 98 THR A O 1
ATOM 722 N N . LEU A 1 99 ? -4.676 -3.519 4.170 1.00 95.25 99 LEU A N 1
ATOM 723 C CA . LEU A 1 99 ? -5.215 -2.340 4.850 1.00 95.25 99 LEU A CA 1
ATOM 724 C C . LEU A 1 99 ? -6.746 -2.388 4.911 1.00 95.25 99 LEU A C 1
ATOM 726 O O . LEU A 1 99 ? -7.329 -2.107 5.948 1.00 95.25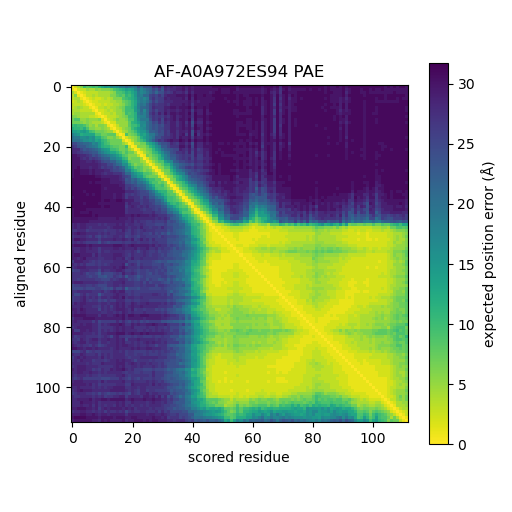 99 LEU A O 1
ATOM 730 N N . LEU A 1 100 ? -7.406 -2.758 3.813 1.00 93.25 100 LEU A N 1
ATOM 731 C CA . LEU A 1 100 ? -8.867 -2.811 3.748 1.00 93.25 100 LEU A CA 1
ATOM 732 C C . LEU A 1 100 ? -9.463 -3.903 4.641 1.00 93.25 100 LEU A C 1
ATOM 734 O O . LEU A 1 100 ? -10.576 -3.730 5.132 1.00 93.25 100 LEU A O 1
ATOM 738 N N . ASP A 1 101 ? -8.740 -4.993 4.885 1.00 93.00 101 ASP A N 1
ATOM 739 C CA . ASP A 1 101 ? -9.172 -6.058 5.793 1.00 93.00 101 ASP A CA 1
ATOM 740 C C . ASP A 1 101 ? -9.431 -5.528 7.220 1.00 93.00 101 ASP A C 1
ATOM 742 O O . ASP A 1 101 ? -10.345 -6.017 7.885 1.00 93.00 101 ASP A O 1
ATOM 746 N N . GLU A 1 102 ? -8.737 -4.465 7.651 1.00 93.25 102 GLU A N 1
ATOM 747 C CA . GLU A 1 102 ? -8.954 -3.802 8.952 1.00 93.25 102 GLU A CA 1
ATOM 748 C C . GLU A 1 102 ? -10.341 -3.155 9.072 1.00 93.25 102 GLU A C 1
ATOM 750 O O . GLU A 1 102 ? -10.882 -3.056 10.167 1.00 93.25 102 GLU A O 1
ATOM 755 N N . VAL A 1 103 ? -10.952 -2.767 7.947 1.00 91.56 103 VAL A N 1
ATOM 756 C CA . VAL A 1 103 ? -12.321 -2.226 7.887 1.00 91.56 103 VAL A CA 1
ATOM 757 C C . VAL A 1 103 ? -13.313 -3.243 7.305 1.00 91.56 103 VAL A C 1
ATOM 759 O O . VAL A 1 103 ? -14.394 -2.897 6.831 1.00 91.56 103 VAL A O 1
ATOM 762 N N . GLY A 1 104 ? -12.989 -4.537 7.326 1.00 88.88 104 GLY A N 1
ATOM 763 C CA . GLY A 1 104 ? -13.882 -5.605 6.861 1.00 88.88 104 GLY A CA 1
ATOM 764 C C . GLY A 1 104 ? -13.800 -5.924 5.365 1.00 88.88 104 GLY A C 1
ATOM 765 O O . GLY A 1 104 ? -14.693 -6.593 4.846 1.00 88.88 104 GLY A O 1
ATOM 766 N N . GLY A 1 105 ? -12.736 -5.487 4.692 1.00 88.31 105 GLY A N 1
ATOM 767 C CA . GLY A 1 105 ? -12.348 -5.945 3.360 1.00 88.31 105 GLY A CA 1
ATOM 768 C C . GLY A 1 105 ? -13.176 -5.373 2.208 1.00 88.31 105 GLY A C 1
ATOM 769 O O . GLY A 1 105 ? -14.019 -4.490 2.368 1.00 88.31 105 GLY A O 1
ATOM 770 N N . MET A 1 106 ? -12.906 -5.890 1.009 1.00 83.50 106 MET A N 1
ATOM 771 C CA . MET A 1 106 ? -13.613 -5.524 -0.219 1.00 83.50 106 MET A CA 1
ATOM 772 C C . MET A 1 106 ? -14.689 -6.580 -0.508 1.00 83.50 106 MET A C 1
ATOM 774 O O . MET A 1 106 ? -14.362 -7.721 -0.830 1.00 83.50 106 MET A O 1
ATOM 778 N N . THR A 1 107 ? -15.962 -6.213 -0.354 1.00 81.56 107 THR A N 1
ATOM 779 C CA . THR A 1 107 ? -17.119 -7.080 -0.638 1.00 81.56 107 THR A CA 1
ATOM 780 C C . THR A 1 107 ? -17.795 -6.673 -1.945 1.00 81.56 107 THR A C 1
ATOM 782 O O . THR A 1 107 ? -17.665 -5.532 -2.394 1.00 81.56 107 THR A O 1
ATOM 785 N N . ASP A 1 108 ? -18.563 -7.586 -2.545 1.00 80.25 108 ASP A N 1
ATOM 786 C CA . ASP A 1 108 ? -19.323 -7.314 -3.776 1.00 80.25 108 ASP A CA 1
ATOM 787 C C . ASP A 1 108 ? -20.334 -6.165 -3.604 1.00 80.25 108 ASP A C 1
ATOM 789 O O . ASP A 1 108 ? -20.633 -5.442 -4.549 1.00 80.25 108 ASP A O 1
ATOM 793 N N . GLU A 1 109 ? -20.823 -5.953 -2.380 1.00 74.31 109 GLU A N 1
ATOM 794 C CA . GLU A 1 109 ? -21.747 -4.868 -2.018 1.00 74.31 109 GLU A CA 1
ATOM 795 C C . GLU A 1 109 ? -21.106 -3.471 -2.129 1.00 74.31 109 GLU A C 1
ATOM 797 O O . GLU A 1 109 ? -21.813 -2.464 -2.211 1.00 74.31 109 GLU A O 1
ATOM 802 N N . HIS A 1 110 ? -19.771 -3.402 -2.143 1.00 63.62 110 HIS A N 1
ATOM 803 C CA . HIS A 1 110 ? -18.986 -2.166 -2.148 1.00 63.62 110 HIS A CA 1
ATOM 804 C C . HIS A 1 110 ? -17.896 -2.153 -3.235 1.00 63.62 110 HIS A C 1
ATOM 806 O O . HIS A 1 110 ? -16.941 -1.379 -3.153 1.00 63.62 110 HIS A O 1
ATOM 812 N N . SER A 1 111 ? -18.036 -2.997 -4.262 1.00 64.75 111 SER A N 1
ATOM 813 C CA . SER A 1 111 ? -17.184 -2.988 -5.454 1.00 64.75 111 SER A CA 1
ATOM 814 C C . SER A 1 111 ? -17.692 -1.945 -6.463 1.00 64.75 111 SER A C 1
ATOM 816 O O . SER A 1 111 ? -18.899 -1.858 -6.698 1.00 64.75 111 SER A O 1
ATOM 818 N N . VAL A 1 112 ? -16.786 -1.124 -7.013 1.00 59.59 112 VAL A N 1
ATOM 819 C CA . VAL A 1 112 ? -17.084 -0.106 -8.049 1.00 59.59 112 VAL A CA 1
ATOM 820 C C . VAL A 1 112 ? -17.204 -0.694 -9.448 1.00 59.59 112 VAL A C 1
ATOM 822 O O . VAL A 1 112 ? -16.415 -1.607 -9.778 1.00 59.59 112 VAL A O 1
#

Radius of gyration: 28.54 Å; Cα contacts (8 Å, |Δi|>4): 79; chains: 1; bounding box: 65×53×73 Å

Secondary structure (DSSP, 8-state):
-HHHHHHHHHHHGGG--------------------------------EEEEEEETTEEEEEEHHHHHHS-EEEEEEEEE-TT-PEEEEEEEEEE-HHHHHHTTT---GGG--

pLDDT: mean 77.52, std 19.89, range [44.91, 98.0]

Foldseek 3Di:
DVVVVVVVVVVVVVPPPDDDDDDDDDDDDDDDDDDDDDPPVPPDPQDFDDWDDDPPDIDTDGPVRQVVADKDKDWDWDQDPVRDTGGTDIDIGHDPQVVQVVVVGDDPVRDD

Solvent-accessible surface area (backbone atoms only — not comparable to full-atom values): 7762 Å² total; per-residue (Å²): 115,69,71,62,50,54,55,56,54,60,61,61,66,75,72,70,88,68,87,84,86,82,87,80,88,85,86,85,88,80,94,73,95,68,82,84,75,76,82,71,79,72,73,75,84,75,59,72,76,47,76,48,76,58,89,92,48,74,47,78,33,33,66,70,59,62,68,70,46,74,70,48,76,48,78,51,59,49,71,47,98,85,68,52,74,45,76,67,41,84,45,75,44,64,53,66,65,69,58,37,46,80,77,74,43,91,46,83,94,72,61,132

Nearest PDB structures (foldseek):
  2lq6-assembly1_A  TM=2.813E-01  e=2.737E+00  Homo sapiens
  7zgj-assembly1_B  TM=2.002E-01  e=1.784E+00  Homo sapiens
  2a73-assembly1_B  TM=1.936E-01  e=2.737E+00  Homo sapiens
  5foa-assembly2_D  TM=2.101E-01  e=4.465E+00  Homo sapiens

Sequence (112 aa):
MKKLFVVLIMGVIVSLTGCSTAVQEAPVEVQTEVPAEVQTEVPAVTETVLELVKGDEIIYFTMDQLKSLPAVEGLAGIMSSTGKITAPAQHKGVLLTTLLDEVGGMTDEHSV

Mean predicted aligned error: 17.66 Å